Protein AF-A0A5M7QE55-F1 (afdb_monomer_lite)

Secondary structure (DSSP, 8-state):
----HHHHHHTT--HHHHHHHHHHHHHH---HHHHHHHHHHHHHHHHHHHHHHHHHHHHHHHHS-HHHHHHHHHHHHHHHHHHHHHS-HHHHHHHHHHHHHTT-

pLDDT: mean 94.3, std 6.11, range [57.97, 98.25]

Radius of gyration: 17.54 Å; chains: 1; bounding box: 40×21×48 Å

Structure (mmCIF, N/CA/C/O backbone):
data_AF-A0A5M7QE55-F1
#
_entry.id   AF-A0A5M7QE55-F1
#
loop_
_atom_site.group_PDB
_atom_site.id
_atom_site.type_symbol
_atom_site.label_atom_id
_atom_site.label_alt_id
_atom_site.label_comp_id
_atom_site.label_asym_id
_atom_site.label_entity_id
_atom_site.label_seq_id
_atom_site.pdbx_PDB_ins_code
_atom_site.Cartn_x
_atom_site.Cartn_y
_atom_site.Cartn_z
_atom_site.occupancy
_atom_site.B_iso_or_equiv
_atom_site.auth_seq_id
_atom_site.auth_comp_id
_atom_site.auth_asym_id
_atom_site.auth_atom_id
_atom_site.pdbx_PDB_model_num
ATOM 1 N N . MET A 1 1 ? -15.191 14.105 9.869 1.00 58.47 1 MET A N 1
ATOM 2 C CA . MET A 1 1 ? -16.286 13.103 9.857 1.00 58.47 1 MET A CA 1
ATOM 3 C C . MET A 1 1 ? -15.885 12.066 10.886 1.00 58.47 1 MET A C 1
ATOM 5 O O . MET A 1 1 ? -14.727 11.699 10.872 1.00 58.47 1 MET A O 1
ATOM 9 N N . ILE A 1 2 ? -16.750 11.655 11.809 1.00 81.62 2 ILE A N 1
ATOM 10 C CA . ILE A 1 2 ? -16.302 10.806 12.925 1.00 81.62 2 ILE A CA 1
ATOM 11 C C . ILE A 1 2 ? -16.320 9.340 12.478 1.00 81.62 2 ILE A C 1
ATOM 13 O O . ILE A 1 2 ? -17.382 8.809 12.164 1.00 81.62 2 ILE A O 1
ATOM 17 N N . VAL A 1 3 ? -15.149 8.703 12.415 1.00 88.62 3 VAL A N 1
ATOM 18 C CA . VAL A 1 3 ? -15.004 7.253 12.195 1.00 88.62 3 VAL A CA 1
ATOM 19 C C . VAL A 1 3 ? -15.236 6.524 13.519 1.00 88.62 3 VAL A C 1
ATOM 21 O O . VAL A 1 3 ? -14.635 6.889 14.528 1.00 88.62 3 VAL A O 1
ATOM 24 N N . SER A 1 4 ? -16.077 5.482 13.521 1.00 92.81 4 SER A N 1
ATOM 25 C CA . SER A 1 4 ? -16.314 4.633 14.701 1.00 92.81 4 SER A CA 1
ATOM 26 C C . SER A 1 4 ? -15.805 3.203 14.503 1.00 92.81 4 SER A C 1
ATOM 28 O O . SER A 1 4 ? -15.802 2.687 13.386 1.00 92.81 4 SER A O 1
ATOM 30 N N . GLU A 1 5 ? -15.433 2.527 15.594 1.00 94.75 5 GLU A N 1
ATOM 31 C CA . GLU A 1 5 ? -14.999 1.119 15.567 1.00 94.75 5 GLU A CA 1
ATOM 32 C C . GLU A 1 5 ? -16.065 0.204 14.947 1.00 94.75 5 GLU A C 1
ATOM 34 O O . GLU A 1 5 ? -15.756 -0.628 14.096 1.00 94.75 5 GLU A O 1
ATOM 39 N N . SER A 1 6 ? -17.337 0.416 15.302 1.00 93.88 6 SER A N 1
ATOM 40 C CA . SER A 1 6 ? -18.459 -0.362 14.763 1.00 93.88 6 SER A CA 1
ATOM 41 C C . SER A 1 6 ? -18.595 -0.235 13.242 1.00 93.88 6 SER A C 1
ATOM 43 O O . SER A 1 6 ? -18.939 -1.200 12.560 1.00 93.88 6 SER A O 1
ATOM 45 N N . GLU A 1 7 ? -18.296 0.946 12.695 1.00 94.12 7 GLU A N 1
ATOM 46 C CA . GLU A 1 7 ? -18.325 1.196 11.258 1.00 94.12 7 GLU A CA 1
ATOM 47 C C . GLU A 1 7 ? -17.141 0.516 10.561 1.00 94.12 7 GLU A C 1
ATOM 49 O O . GLU A 1 7 ? -17.311 -0.132 9.527 1.00 94.12 7 GLU A O 1
ATOM 54 N N . LEU A 1 8 ? -15.951 0.589 11.164 1.00 95.44 8 LEU A N 1
ATOM 55 C CA . LEU A 1 8 ? -14.764 -0.088 10.651 1.00 95.44 8 LEU A CA 1
ATOM 56 C C . LEU A 1 8 ? -14.958 -1.609 10.615 1.00 95.44 8 LEU A C 1
ATOM 58 O O . LEU A 1 8 ? -14.670 -2.222 9.585 1.00 95.44 8 LEU A O 1
ATOM 62 N N . LEU A 1 9 ? -15.514 -2.214 11.669 1.00 96.31 9 LEU A N 1
ATOM 63 C CA . LEU A 1 9 ? -15.836 -3.647 11.700 1.00 96.31 9 LEU A CA 1
ATOM 64 C C . LEU A 1 9 ? -16.795 -4.034 10.569 1.00 96.31 9 LEU A C 1
ATOM 66 O O . LEU A 1 9 ? -16.505 -4.949 9.798 1.00 96.31 9 LEU A O 1
ATOM 70 N N . LYS A 1 10 ? -17.888 -3.278 10.391 1.00 94.56 10 LYS A N 1
ATOM 71 C CA . LYS A 1 10 ? -18.841 -3.488 9.284 1.00 94.56 10 LYS A CA 1
ATOM 72 C C . LYS A 1 10 ? -18.184 -3.372 7.906 1.00 94.56 10 LYS A C 1
ATOM 74 O O . LYS A 1 10 ? -18.619 -4.027 6.965 1.00 94.56 10 LYS A O 1
ATOM 79 N N . SER A 1 11 ? -17.129 -2.566 7.783 1.00 93.06 11 SER A N 1
ATOM 80 C CA . SER A 1 11 ? -16.379 -2.396 6.533 1.00 93.06 11 SER A CA 1
ATOM 81 C C . SER A 1 11 ? -15.309 -3.470 6.267 1.00 93.06 11 SER A C 1
ATOM 83 O O . SER A 1 11 ? -14.713 -3.479 5.187 1.00 93.06 11 SER A O 1
ATOM 85 N N . GLY A 1 12 ? -15.070 -4.388 7.215 1.00 95.19 12 GLY A N 1
ATOM 86 C CA . GLY A 1 12 ? -14.125 -5.506 7.076 1.00 95.19 12 GLY A CA 1
ATOM 87 C C . GLY A 1 12 ? -12.816 -5.375 7.870 1.00 95.19 12 GLY A C 1
ATOM 88 O O . GLY A 1 12 ? -11.860 -6.127 7.625 1.00 95.19 12 GLY A O 1
ATOM 89 N N . PHE A 1 13 ? -12.733 -4.436 8.815 1.00 97.38 13 PHE A N 1
ATOM 90 C CA . PHE A 1 13 ? -11.695 -4.480 9.848 1.00 97.38 13 PHE A CA 1
ATOM 91 C C . PHE A 1 13 ? -11.989 -5.614 10.833 1.00 97.38 13 PHE A C 1
ATOM 93 O O . PHE A 1 13 ? -13.138 -5.981 11.051 1.00 97.38 13 PHE A O 1
ATOM 100 N N . THR A 1 14 ? -10.935 -6.179 11.412 1.00 97.38 14 THR A N 1
ATOM 101 C CA . THR A 1 14 ? -11.036 -7.170 12.492 1.00 97.38 14 THR A CA 1
ATOM 102 C C . THR A 1 14 ? -10.743 -6.516 13.838 1.00 97.38 14 THR A C 1
ATOM 104 O O . THR A 1 14 ? -10.085 -5.474 13.886 1.00 97.38 14 THR A O 1
ATOM 107 N N . ASP A 1 15 ? -11.129 -7.154 14.942 1.00 97.19 15 ASP A N 1
ATOM 108 C CA . ASP A 1 15 ? -10.756 -6.686 16.284 1.00 97.19 15 ASP A CA 1
ATOM 109 C C . ASP A 1 15 ? -9.232 -6.588 16.459 1.00 97.19 15 ASP A C 1
ATOM 111 O O . ASP A 1 15 ? -8.724 -5.670 17.103 1.00 97.19 15 ASP A O 1
ATOM 115 N N . ALA A 1 16 ? -8.473 -7.487 15.822 1.00 96.81 16 ALA A N 1
ATOM 116 C CA . ALA A 1 16 ? -7.013 -7.438 15.818 1.00 96.81 16 ALA A CA 1
ATOM 117 C C . ALA A 1 16 ? -6.464 -6.205 15.078 1.00 96.81 16 ALA A C 1
ATOM 119 O O . ALA A 1 16 ? -5.459 -5.631 15.505 1.00 96.81 16 ALA A O 1
ATOM 120 N N . ASP A 1 17 ? -7.113 -5.777 13.990 1.00 96.94 17 ASP A N 1
ATOM 121 C CA . ASP A 1 17 ? -6.759 -4.540 13.288 1.00 96.94 17 ASP A CA 1
ATOM 122 C C . ASP A 1 17 ? -7.021 -3.318 14.172 1.00 96.94 17 ASP A C 1
ATOM 124 O O . ASP A 1 17 ? -6.151 -2.457 14.309 1.00 96.94 17 ASP A O 1
ATOM 128 N N . LEU A 1 18 ? -8.192 -3.270 14.817 1.00 96.75 18 LEU A N 1
ATOM 129 C CA . LEU A 1 18 ? -8.563 -2.181 15.721 1.00 96.75 18 LEU A CA 1
ATOM 130 C C . LEU A 1 18 ? -7.617 -2.098 16.915 1.00 96.75 18 LEU A C 1
ATOM 132 O O . LEU A 1 18 ? -7.136 -1.015 17.240 1.00 96.75 18 LEU A O 1
ATOM 136 N N . LYS A 1 19 ? -7.267 -3.240 17.512 1.00 96.38 19 LYS A N 1
ATOM 137 C CA . LYS A 1 19 ? -6.284 -3.308 18.597 1.00 96.38 19 LYS A CA 1
ATOM 138 C C . LYS A 1 19 ? -4.926 -2.743 18.170 1.00 96.38 19 LYS A C 1
ATOM 140 O O . LYS A 1 19 ? -4.335 -1.965 18.909 1.00 96.38 19 LYS A O 1
ATOM 145 N N . LYS A 1 20 ? -4.437 -3.066 16.964 1.00 95.50 20 LYS A N 1
ATOM 146 C CA . LYS A 1 20 ? -3.169 -2.509 16.444 1.00 95.50 20 LYS A CA 1
ATOM 147 C C . LYS A 1 20 ? -3.213 -0.989 16.292 1.00 95.50 20 LYS A C 1
ATOM 149 O O . LYS A 1 20 ? -2.230 -0.324 16.623 1.00 95.50 20 LYS A O 1
ATOM 154 N N . ILE A 1 21 ? -4.328 -0.453 15.791 1.00 95.62 21 ILE A N 1
ATOM 155 C CA . ILE A 1 21 ? -4.513 0.995 15.638 1.00 95.62 21 ILE A CA 1
ATOM 156 C C . ILE A 1 21 ? -4.568 1.660 17.018 1.00 95.62 21 ILE A C 1
ATOM 158 O O . ILE A 1 21 ? -3.824 2.604 17.259 1.00 95.62 21 ILE A O 1
ATOM 162 N N . LYS A 1 22 ? -5.372 1.132 17.948 1.00 95.31 22 LYS A N 1
ATOM 163 C CA . LYS A 1 22 ? -5.531 1.686 19.302 1.00 95.31 22 LYS A CA 1
ATOM 164 C C . LYS A 1 22 ? -4.227 1.684 20.093 1.00 95.31 22 LYS A C 1
ATOM 166 O O . LYS A 1 22 ? -3.872 2.718 20.636 1.00 95.31 22 LYS A O 1
ATOM 171 N N . ASN A 1 23 ? -3.456 0.598 20.052 1.00 95.12 23 ASN A N 1
ATOM 172 C CA . ASN A 1 23 ? -2.145 0.548 20.706 1.00 95.12 23 ASN A CA 1
ATOM 173 C C . ASN A 1 23 ? -1.180 1.631 20.176 1.00 95.12 23 ASN A C 1
ATOM 175 O O . ASN A 1 23 ? -0.380 2.177 20.935 1.00 95.12 23 ASN A O 1
ATOM 179 N N . ASN A 1 24 ? -1.243 1.956 18.875 1.00 93.62 24 ASN A N 1
ATOM 180 C CA . ASN A 1 24 ? -0.458 3.060 18.310 1.00 93.62 24 ASN A CA 1
ATOM 181 C C . ASN A 1 24 ? -0.961 4.418 18.812 1.00 93.62 24 ASN A C 1
ATOM 183 O O . ASN A 1 24 ? -0.147 5.253 19.189 1.00 93.62 24 ASN A O 1
ATOM 187 N N . LEU A 1 25 ? -2.277 4.627 18.855 1.00 94.50 25 LEU A N 1
ATOM 188 C CA . LEU A 1 25 ? -2.871 5.864 19.372 1.00 94.50 25 LEU A CA 1
ATOM 189 C C . LEU A 1 25 ? -2.561 6.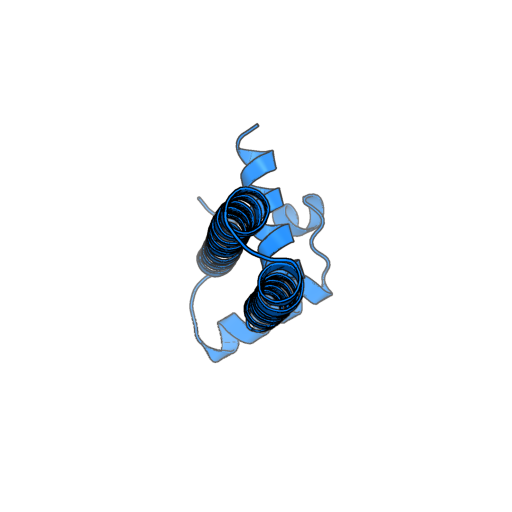081 20.858 1.00 94.50 25 LEU A C 1
ATOM 191 O O . LEU A 1 25 ? -2.284 7.201 21.264 1.00 94.50 25 LEU A O 1
ATOM 195 N N . GLU A 1 26 ? -2.544 5.022 21.666 1.00 93.69 26 GLU A N 1
ATOM 196 C CA . GLU A 1 26 ? -2.138 5.098 23.076 1.00 93.69 26 GLU A CA 1
ATOM 197 C C . GLU A 1 26 ? -0.667 5.506 23.232 1.00 93.69 26 GLU A C 1
ATOM 199 O O . GLU A 1 26 ? -0.320 6.218 24.170 1.00 93.69 26 GLU A O 1
ATOM 204 N N . SER A 1 27 ? 0.194 5.086 22.299 1.00 92.69 27 SER A N 1
ATOM 205 C CA . SER A 1 27 ? 1.637 5.359 22.350 1.00 92.69 27 SER A CA 1
ATOM 206 C C . SER A 1 27 ? 2.023 6.721 21.762 1.00 92.69 27 SER A C 1
ATOM 208 O O . SER A 1 27 ? 2.984 7.334 22.219 1.00 92.69 27 SER A O 1
ATOM 210 N N . TYR A 1 28 ? 1.304 7.188 20.736 1.00 90.50 28 TYR A N 1
ATOM 211 C CA . TYR A 1 28 ? 1.673 8.364 19.935 1.00 90.50 28 TYR A CA 1
ATOM 212 C C . TYR A 1 28 ? 0.617 9.481 19.936 1.00 90.50 28 TYR A C 1
ATOM 214 O O . TYR A 1 28 ? 0.853 10.546 19.366 1.00 90.50 28 TYR A O 1
ATOM 222 N N . GLY A 1 29 ? -0.527 9.268 20.587 1.00 92.06 29 GLY A N 1
ATOM 223 C CA . GLY A 1 29 ? -1.666 10.182 20.576 1.00 92.06 29 GLY A CA 1
ATOM 224 C C . GLY A 1 29 ? -2.470 10.149 19.270 1.00 92.06 29 GLY A C 1
ATOM 225 O O . GLY A 1 29 ? -2.223 9.345 18.370 1.00 92.06 29 GLY A O 1
ATOM 226 N N . GLY A 1 30 ? -3.448 11.053 19.176 1.00 92.50 30 GLY A N 1
ATOM 227 C CA . GLY A 1 30 ? -4.329 11.208 18.015 1.00 92.50 30 GLY A CA 1
ATOM 228 C C . GLY A 1 30 ? -5.657 10.457 18.130 1.00 92.50 30 GLY A C 1
ATOM 229 O O . GLY A 1 30 ? -6.004 9.889 19.167 1.00 92.50 30 GLY A O 1
ATOM 230 N N . THR A 1 31 ? -6.422 10.476 17.044 1.00 94.12 31 THR A N 1
ATOM 231 C CA . THR A 1 31 ? -7.769 9.898 16.971 1.00 94.12 31 THR A CA 1
ATOM 232 C C . THR A 1 31 ? -7.868 8.755 15.962 1.00 94.12 31 THR A C 1
ATOM 234 O O . THR A 1 31 ? -7.063 8.613 15.039 1.00 94.12 31 THR A O 1
ATOM 237 N N . LEU A 1 32 ? -8.916 7.937 16.106 1.00 94.44 32 LEU A N 1
ATOM 238 C CA . LEU A 1 32 ? -9.206 6.849 15.170 1.00 94.44 32 LEU A CA 1
ATOM 239 C C . LEU A 1 32 ? -9.435 7.357 13.734 1.00 94.44 32 LEU A C 1
ATOM 241 O O . LEU A 1 32 ? -8.980 6.718 12.787 1.00 94.44 32 LEU A O 1
ATOM 245 N N . ASP A 1 33 ? -10.103 8.506 13.565 1.00 94.38 33 ASP A N 1
ATOM 246 C CA . ASP A 1 33 ? -10.317 9.121 12.246 1.00 94.38 33 ASP A CA 1
ATOM 247 C C . ASP A 1 33 ? -8.989 9.530 11.599 1.00 94.38 33 ASP A C 1
ATOM 249 O O . ASP A 1 33 ? -8.717 9.144 10.461 1.00 94.38 33 ASP A O 1
ATOM 253 N N . GLU A 1 34 ? -8.122 10.223 12.342 1.00 94.62 34 GLU A N 1
ATOM 254 C CA . GLU A 1 34 ? -6.801 10.642 11.859 1.00 94.62 34 GLU A CA 1
ATOM 255 C C . GLU A 1 34 ? -5.950 9.444 11.430 1.00 94.62 34 GLU A C 1
ATOM 257 O O . GLU A 1 34 ? -5.405 9.445 10.325 1.00 94.62 34 GLU A O 1
ATOM 262 N N . ALA A 1 35 ? -5.902 8.384 12.244 1.00 95.19 35 ALA A N 1
ATOM 263 C CA . ALA A 1 35 ? -5.152 7.175 11.915 1.00 95.19 35 ALA A CA 1
ATOM 264 C C . ALA A 1 35 ? -5.669 6.499 10.635 1.00 95.19 35 ALA A C 1
ATOM 266 O O . ALA A 1 35 ? -4.886 6.105 9.767 1.00 95.19 35 ALA A O 1
ATOM 267 N N . VAL A 1 36 ? -6.991 6.377 10.474 1.00 95.56 36 VAL A N 1
ATOM 268 C CA . VAL A 1 36 ? -7.590 5.769 9.274 1.00 95.56 36 VAL A CA 1
ATOM 269 C C . VAL A 1 36 ? -7.363 6.650 8.040 1.00 95.56 36 VAL A C 1
ATOM 271 O O . VAL A 1 36 ? -7.089 6.135 6.950 1.00 95.56 36 VAL A O 1
ATOM 274 N N . VAL A 1 37 ? -7.442 7.976 8.175 1.00 95.44 37 VAL A N 1
ATOM 275 C CA . VAL A 1 37 ? -7.160 8.919 7.083 1.00 95.44 37 VAL A CA 1
ATOM 276 C C . VAL A 1 37 ? -5.692 8.861 6.657 1.00 95.44 37 VAL A C 1
ATOM 278 O O . VAL A 1 37 ? -5.429 8.803 5.451 1.00 95.44 37 VAL A O 1
ATOM 281 N N . ASP A 1 38 ? -4.757 8.822 7.605 1.00 94.88 38 ASP A N 1
ATOM 282 C CA . ASP A 1 38 ? -3.325 8.696 7.332 1.00 94.88 38 ASP A CA 1
ATOM 283 C C . ASP A 1 38 ? -3.008 7.373 6.618 1.00 94.88 38 ASP A C 1
ATOM 285 O O . ASP A 1 38 ? -2.424 7.367 5.533 1.00 94.88 38 ASP A O 1
ATOM 289 N N . LEU A 1 39 ? -3.520 6.250 7.135 1.00 95.94 39 LEU A N 1
ATOM 290 C CA . LEU A 1 39 ? -3.394 4.925 6.517 1.00 95.94 39 LEU A CA 1
ATOM 291 C C . LEU A 1 39 ? -3.933 4.885 5.076 1.00 95.94 39 LEU A C 1
ATOM 293 O O . LEU A 1 39 ? -3.291 4.327 4.183 1.00 95.94 39 LEU A O 1
ATOM 297 N N . LYS A 1 40 ? -5.083 5.517 4.809 1.00 95.62 40 LYS A N 1
ATOM 298 C CA . LYS A 1 40 ? -5.610 5.659 3.439 1.00 95.62 40 LYS A CA 1
ATOM 299 C C . LYS A 1 40 ? -4.642 6.442 2.551 1.00 95.62 40 LYS A C 1
ATOM 301 O O . LYS A 1 40 ? -4.432 6.066 1.395 1.00 95.62 40 LYS A O 1
ATOM 306 N N . ASN A 1 41 ? -4.121 7.567 3.039 1.00 95.75 41 ASN A N 1
ATOM 307 C CA . ASN A 1 41 ? -3.243 8.433 2.254 1.00 95.75 41 ASN A CA 1
ATOM 308 C C . ASN A 1 41 ? -1.924 7.728 1.928 1.00 95.75 41 ASN A C 1
ATOM 310 O O . ASN A 1 41 ? -1.476 7.784 0.785 1.00 95.75 41 ASN A O 1
ATOM 314 N N . ARG A 1 42 ? -1.378 6.982 2.889 1.00 95.31 42 ARG A N 1
ATOM 315 C CA . ARG A 1 42 ? -0.244 6.067 2.732 1.00 95.31 42 ARG A CA 1
ATOM 316 C C . ARG A 1 42 ? -0.460 5.027 1.631 1.00 95.31 42 ARG A C 1
ATOM 318 O O . ARG A 1 42 ? 0.365 4.904 0.726 1.00 95.31 42 ARG A O 1
ATOM 325 N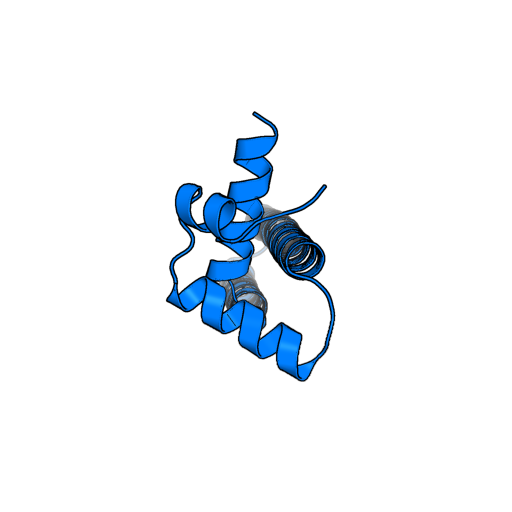 N . PHE A 1 43 ? -1.620 4.366 1.609 1.00 96.31 43 PHE A N 1
ATOM 326 C CA . PHE A 1 43 ? -1.961 3.448 0.517 1.00 96.31 43 PHE A CA 1
ATOM 327 C C . PHE A 1 43 ? -2.091 4.164 -0.835 1.00 96.31 43 PHE A C 1
ATOM 329 O O . PHE A 1 43 ? -1.627 3.665 -1.857 1.00 96.31 43 PHE A O 1
ATOM 336 N N . ARG A 1 44 ? -2.681 5.367 -0.862 1.00 95.69 44 ARG A N 1
ATOM 337 C CA . ARG A 1 44 ? -2.774 6.172 -2.089 1.00 95.69 44 ARG A CA 1
ATOM 338 C C . ARG A 1 44 ? -1.391 6.553 -2.624 1.00 95.69 44 ARG A C 1
ATOM 340 O O . ARG A 1 44 ? -1.198 6.519 -3.834 1.00 95.69 44 ARG A O 1
ATOM 347 N N . MET A 1 45 ? -0.448 6.902 -1.750 1.00 95.56 45 MET A N 1
ATOM 348 C CA . MET A 1 45 ? 0.941 7.158 -2.145 1.00 95.56 45 MET A CA 1
ATOM 349 C C . MET A 1 45 ? 1.584 5.902 -2.737 1.00 95.56 45 MET A C 1
ATOM 351 O O . MET A 1 45 ? 2.171 5.992 -3.808 1.00 95.56 45 MET A O 1
ATOM 355 N N . LEU A 1 46 ? 1.378 4.727 -2.128 1.00 95.38 46 LEU A N 1
ATOM 356 C CA . LEU A 1 46 ? 1.862 3.457 -2.680 1.00 95.38 46 LEU A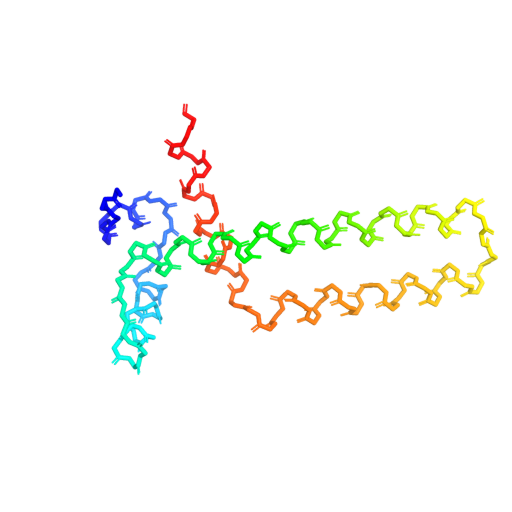 CA 1
ATOM 357 C C . LEU A 1 46 ? 1.321 3.191 -4.092 1.00 95.38 46 LEU A C 1
ATOM 359 O O . LEU A 1 46 ? 2.089 2.811 -4.971 1.00 95.38 46 LEU A O 1
ATOM 363 N N . LEU A 1 47 ? 0.028 3.427 -4.337 1.00 96.19 47 LEU A N 1
ATOM 364 C CA . LEU A 1 47 ? -0.554 3.280 -5.677 1.00 96.19 47 LEU A CA 1
ATOM 365 C C . LEU A 1 47 ? 0.117 4.206 -6.700 1.00 96.19 47 LEU A C 1
ATOM 367 O O . LEU A 1 47 ? 0.398 3.774 -7.819 1.00 96.19 47 LEU A O 1
ATOM 371 N N . TRP A 1 48 ? 0.407 5.456 -6.324 1.00 97.25 48 TRP A N 1
ATOM 372 C CA . TRP A 1 48 ? 1.141 6.387 -7.184 1.00 97.25 48 TRP A CA 1
ATOM 373 C C . TRP A 1 48 ? 2.570 5.917 -7.451 1.00 97.25 48 TRP A C 1
ATOM 375 O O . TRP A 1 48 ? 2.999 5.934 -8.602 1.00 97.25 48 TRP A O 1
ATOM 385 N N . THR A 1 49 ? 3.278 5.436 -6.428 1.00 95.94 49 THR A N 1
ATOM 386 C CA . THR A 1 49 ? 4.625 4.872 -6.573 1.00 95.94 49 THR A CA 1
ATOM 387 C C . THR A 1 49 ? 4.629 3.676 -7.521 1.00 95.94 49 THR A C 1
ATOM 389 O O . THR A 1 49 ? 5.404 3.658 -8.471 1.00 95.94 49 THR A O 1
ATOM 392 N N . VAL A 1 50 ? 3.727 2.709 -7.328 1.00 96.50 50 VAL A N 1
ATOM 393 C CA . VAL A 1 50 ? 3.606 1.533 -8.205 1.00 96.50 50 VAL A CA 1
ATOM 394 C C . VAL A 1 50 ? 3.272 1.951 -9.637 1.00 96.50 50 VAL A C 1
ATOM 396 O O . VAL A 1 50 ? 3.861 1.426 -10.581 1.0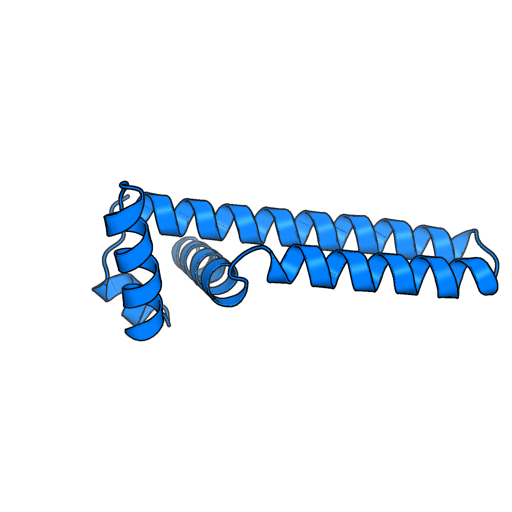0 96.50 50 VAL A O 1
ATOM 399 N N . SER A 1 51 ? 2.382 2.931 -9.813 1.00 98.00 51 SER A N 1
ATOM 400 C CA . SER A 1 51 ? 2.035 3.460 -11.137 1.00 98.00 51 SER A CA 1
ATOM 401 C C . SER A 1 51 ? 3.248 4.097 -11.823 1.00 98.00 51 SER A C 1
ATOM 403 O O . SER A 1 51 ? 3.527 3.793 -12.980 1.00 98.00 51 SER A O 1
ATOM 405 N N . ALA A 1 52 ? 4.021 4.917 -11.105 1.00 98.06 52 ALA A N 1
ATOM 406 C CA . ALA A 1 52 ? 5.239 5.532 -11.626 1.00 98.06 52 ALA A CA 1
ATOM 407 C C . ALA A 1 52 ? 6.310 4.487 -11.981 1.00 98.06 52 ALA A C 1
ATOM 409 O O . ALA A 1 52 ? 6.860 4.524 -13.080 1.00 98.06 52 ALA A O 1
ATOM 410 N N . CYS A 1 53 ? 6.561 3.508 -11.105 1.00 98.12 53 CYS A N 1
ATOM 411 C CA . CYS A 1 53 ? 7.476 2.399 -11.387 1.00 98.12 53 CYS A CA 1
ATOM 412 C C . CYS A 1 53 ? 7.040 1.597 -12.621 1.00 98.12 53 CYS A C 1
ATOM 414 O O . CYS A 1 53 ? 7.880 1.211 -13.430 1.00 98.12 53 CYS A O 1
ATOM 416 N N . THR A 1 54 ? 5.734 1.387 -12.797 1.00 98.00 54 THR A N 1
ATOM 417 C CA . THR A 1 54 ? 5.182 0.707 -13.976 1.00 98.00 54 THR A CA 1
ATOM 418 C C . THR A 1 54 ? 5.467 1.498 -15.253 1.00 98.00 54 THR A C 1
ATOM 420 O O . THR A 1 54 ? 5.913 0.917 -16.238 1.00 98.00 54 THR A O 1
ATOM 423 N N . LEU A 1 55 ? 5.292 2.824 -15.235 1.00 98.25 55 LEU A N 1
ATOM 424 C CA . LEU A 1 55 ? 5.625 3.685 -16.376 1.00 98.25 55 LEU A CA 1
ATOM 425 C C . LEU A 1 55 ? 7.121 3.643 -16.716 1.00 98.25 55 LEU A C 1
ATOM 427 O O . LEU A 1 55 ? 7.477 3.521 -17.887 1.00 98.25 55 LEU A O 1
ATOM 431 N N . VAL A 1 56 ? 7.998 3.677 -15.707 1.00 97.94 56 VAL A N 1
ATOM 432 C CA . VAL A 1 56 ? 9.450 3.524 -15.907 1.00 97.94 56 VAL A CA 1
ATOM 433 C C . VAL A 1 56 ? 9.771 2.163 -16.524 1.00 97.94 56 VAL A C 1
ATOM 435 O O . VAL A 1 56 ? 10.579 2.080 -17.446 1.00 97.94 56 VAL A O 1
ATOM 438 N N . PHE A 1 57 ? 9.118 1.094 -16.072 1.00 97.88 57 PHE A N 1
ATOM 439 C CA . PHE A 1 57 ? 9.331 -0.233 -16.640 1.00 97.88 57 PHE A CA 1
ATOM 440 C C . PHE A 1 57 ? 8.858 -0.329 -18.099 1.00 97.88 57 PHE A C 1
ATOM 442 O O . PHE A 1 57 ? 9.574 -0.876 -18.933 1.00 97.88 57 PHE A O 1
ATOM 449 N N . ILE A 1 58 ? 7.714 0.273 -18.445 1.00 98.12 58 ILE A N 1
ATOM 450 C CA . ILE A 1 58 ? 7.236 0.375 -19.837 1.00 98.12 58 ILE A CA 1
ATOM 451 C C . ILE A 1 58 ? 8.247 1.132 -20.710 1.00 98.12 58 ILE A C 1
ATOM 453 O O . ILE A 1 58 ? 8.524 0.723 -21.841 1.00 98.12 58 ILE A O 1
ATOM 457 N N . PHE A 1 59 ? 8.843 2.204 -20.183 1.00 97.81 59 PHE A N 1
ATOM 458 C CA . PHE A 1 59 ? 9.904 2.933 -20.873 1.00 97.81 59 PHE A CA 1
ATOM 459 C C . PHE A 1 59 ? 11.137 2.046 -21.110 1.00 97.81 59 PHE A C 1
ATOM 461 O O . PHE A 1 59 ? 11.636 1.979 -22.232 1.00 97.81 59 PHE A O 1
ATOM 468 N N . LEU A 1 60 ? 11.587 1.294 -20.099 1.00 97.31 60 LEU A N 1
ATOM 469 C CA . LEU A 1 60 ? 12.697 0.345 -20.255 1.00 97.31 60 LEU A CA 1
ATOM 470 C C . LEU A 1 60 ? 12.404 -0.717 -21.321 1.00 97.31 60 LEU A C 1
ATOM 472 O O . LEU A 1 60 ? 13.277 -1.011 -22.133 1.00 97.31 60 LEU A O 1
ATOM 476 N N . LEU A 1 61 ? 11.182 -1.256 -21.355 1.00 96.88 61 LEU A N 1
ATOM 477 C CA . LEU A 1 61 ? 10.765 -2.226 -22.373 1.00 96.88 61 LEU A CA 1
ATOM 478 C C . LEU A 1 61 ? 10.798 -1.647 -23.792 1.00 96.88 61 LEU A C 1
ATOM 480 O O . LEU A 1 61 ? 11.077 -2.378 -24.738 1.00 96.88 61 LEU A O 1
ATOM 484 N N . SER A 1 62 ? 10.520 -0.351 -23.936 1.00 96.94 62 SER A N 1
ATOM 485 C CA . SER A 1 62 ? 10.434 0.317 -25.238 1.00 96.94 62 SER A CA 1
ATOM 486 C C . SER A 1 62 ? 11.798 0.768 -25.771 1.00 96.94 62 SER A C 1
ATOM 488 O O . SER A 1 62 ? 12.000 0.792 -26.982 1.00 96.94 62 SER A O 1
ATOM 490 N N . PHE A 1 63 ? 12.732 1.131 -24.883 1.00 95.81 63 PHE A N 1
ATOM 491 C CA . PHE A 1 63 ? 13.959 1.847 -25.262 1.00 95.81 63 PHE A CA 1
ATOM 492 C C . PHE A 1 63 ? 15.268 1.205 -24.781 1.00 95.81 63 PHE A C 1
ATOM 494 O O . PHE A 1 63 ? 16.338 1.737 -25.069 1.00 95.81 63 PHE A O 1
ATOM 501 N N . SER A 1 64 ? 15.228 0.095 -24.039 1.00 95.81 64 SER A N 1
ATOM 502 C CA . SER A 1 64 ? 16.423 -0.492 -23.420 1.00 95.81 64 SER A CA 1
ATOM 503 C C . SER A 1 64 ? 16.775 -1.883 -23.955 1.00 95.81 64 SER A C 1
ATOM 505 O O . SER A 1 64 ? 15.997 -2.530 -24.654 1.00 95.81 64 SER A O 1
ATOM 507 N N . THR A 1 65 ? 17.978 -2.364 -23.630 1.00 96.81 65 THR A N 1
ATOM 508 C CA . THR A 1 65 ? 18.430 -3.710 -24.012 1.00 96.81 65 THR A CA 1
ATOM 509 C C . THR A 1 65 ? 18.065 -4.743 -22.943 1.00 96.81 65 THR A C 1
ATOM 511 O O . THR A 1 65 ? 17.848 -4.417 -21.775 1.00 96.81 65 THR A O 1
ATOM 514 N N . LYS A 1 66 ? 18.032 -6.026 -23.332 1.00 95.75 66 LYS A N 1
ATOM 515 C CA . LYS A 1 66 ? 17.678 -7.160 -22.456 1.00 95.75 66 LYS A CA 1
ATOM 516 C C . LYS A 1 66 ? 18.313 -7.122 -21.049 1.00 95.75 66 LYS A C 1
ATOM 518 O O . LYS A 1 66 ? 17.560 -7.283 -20.090 1.00 95.75 66 LYS A O 1
ATOM 523 N N . PRO A 1 67 ? 19.635 -6.903 -20.870 1.00 96.19 67 PRO A N 1
ATOM 524 C CA . PRO A 1 67 ? 20.227 -6.878 -19.529 1.00 96.19 67 PRO A CA 1
ATOM 525 C C . PRO A 1 67 ? 19.677 -5.748 -18.647 1.00 96.19 67 PRO A C 1
ATOM 527 O O . PRO A 1 67 ? 19.402 -5.977 -17.471 1.00 96.19 67 PRO A O 1
ATOM 530 N N . TYR A 1 68 ? 19.448 -4.556 -19.204 1.00 96.25 68 TYR A N 1
ATOM 531 C CA . TYR A 1 68 ? 18.887 -3.428 -18.455 1.00 96.25 68 TYR A CA 1
ATOM 532 C C . TYR A 1 68 ? 17.401 -3.610 -18.144 1.00 96.25 68 TYR A C 1
ATOM 534 O O . TYR A 1 68 ? 16.957 -3.202 -17.075 1.00 96.25 68 TYR A O 1
ATOM 542 N N . ILE A 1 69 ? 16.641 -4.265 -19.027 1.00 97.31 69 ILE A N 1
ATOM 543 C CA . ILE A 1 69 ? 15.242 -4.625 -18.758 1.00 97.31 69 ILE A CA 1
ATOM 544 C C . ILE A 1 69 ? 15.163 -5.571 -17.553 1.00 97.31 69 ILE A C 1
ATOM 546 O O . ILE A 1 69 ? 14.377 -5.331 -16.638 1.00 97.31 69 ILE A O 1
ATOM 550 N N . LEU A 1 70 ? 15.991 -6.621 -17.526 1.00 97.06 70 LEU A N 1
ATOM 551 C CA . LEU A 1 70 ? 15.999 -7.595 -16.430 1.00 97.06 70 LEU A CA 1
ATOM 552 C C . LEU A 1 70 ? 16.486 -6.971 -15.117 1.00 97.06 70 LEU A C 1
ATOM 554 O O . LEU A 1 70 ? 15.815 -7.096 -14.094 1.00 97.06 70 LEU A O 1
ATOM 558 N N . GLY A 1 71 ? 17.623 -6.270 -15.152 1.00 97.81 71 GLY A N 1
ATOM 559 C CA . GLY A 1 71 ? 18.186 -5.615 -13.972 1.00 97.81 71 GLY A CA 1
ATOM 560 C C . GLY A 1 71 ? 17.274 -4.515 -13.430 1.00 97.81 71 GLY A C 1
ATOM 561 O O . GLY A 1 71 ? 16.919 -4.533 -12.255 1.00 97.81 71 GLY A O 1
ATOM 562 N N . GLY A 1 72 ? 16.827 -3.602 -14.295 1.00 97.25 72 GLY A N 1
ATOM 563 C CA . GLY A 1 72 ? 15.932 -2.507 -13.924 1.00 97.25 72 GLY A CA 1
ATOM 564 C C . GLY A 1 72 ? 14.573 -3.001 -13.428 1.00 97.25 72 GLY A C 1
ATOM 565 O O . GLY A 1 72 ? 14.084 -2.513 -12.411 1.00 97.25 72 GLY A O 1
ATOM 566 N N . GLY A 1 73 ? 13.993 -4.015 -14.078 1.00 97.38 73 GLY A N 1
ATOM 567 C CA . GLY A 1 73 ? 12.760 -4.655 -13.619 1.00 97.38 73 GLY A CA 1
ATOM 568 C C . GLY A 1 73 ? 12.905 -5.271 -12.226 1.00 97.38 73 GLY A C 1
ATOM 569 O O . GLY A 1 73 ? 12.075 -5.014 -11.353 1.00 97.38 73 GLY A O 1
ATOM 570 N N . LEU A 1 74 ? 13.988 -6.016 -11.979 1.00 98.12 74 LEU A N 1
ATOM 571 C CA . LEU A 1 74 ? 14.263 -6.602 -10.666 1.00 98.12 74 LEU A CA 1
ATOM 572 C C . LEU A 1 74 ? 14.448 -5.524 -9.587 1.00 98.12 74 LEU A C 1
ATOM 574 O O . LEU A 1 74 ? 13.872 -5.636 -8.505 1.00 98.12 74 LEU A O 1
ATOM 578 N N . SER A 1 75 ? 15.194 -4.456 -9.883 1.00 97.88 75 SER A N 1
ATOM 579 C CA . SER A 1 75 ? 15.382 -3.335 -8.955 1.00 97.88 75 SER A CA 1
ATOM 580 C C . SER A 1 75 ? 14.066 -2.629 -8.616 1.00 97.88 75 SER A C 1
ATOM 582 O O . SER A 1 75 ? 13.811 -2.348 -7.445 1.00 97.88 75 SER A O 1
ATOM 584 N N . LEU A 1 76 ? 13.204 -2.379 -9.609 1.00 98.06 76 LEU A N 1
ATOM 585 C CA . LEU A 1 76 ? 11.886 -1.772 -9.392 1.00 98.06 76 LEU A CA 1
ATOM 586 C C . LEU A 1 76 ? 10.990 -2.663 -8.523 1.00 98.06 76 LEU A C 1
ATOM 588 O O . LEU A 1 76 ? 10.343 -2.162 -7.603 1.00 98.06 76 LEU A O 1
ATOM 592 N N . LEU A 1 77 ? 10.980 -3.978 -8.769 1.00 97.56 77 LEU A N 1
ATOM 593 C CA . LEU A 1 77 ? 10.208 -4.934 -7.972 1.00 97.56 77 LEU A CA 1
ATOM 594 C C . LEU A 1 77 ? 10.655 -4.946 -6.508 1.00 97.56 77 LEU A C 1
ATOM 596 O O . LEU A 1 77 ? 9.815 -4.839 -5.614 1.00 97.56 77 LEU A O 1
ATOM 600 N N . ILE A 1 78 ? 11.964 -5.020 -6.254 1.00 97.62 78 ILE A N 1
ATOM 601 C CA . ILE A 1 78 ? 12.511 -4.973 -4.890 1.00 97.62 78 ILE A CA 1
ATOM 602 C C . ILE A 1 78 ? 12.131 -3.652 -4.212 1.00 97.62 78 ILE A C 1
ATOM 604 O O . ILE A 1 78 ? 11.662 -3.661 -3.074 1.00 97.62 78 ILE A O 1
ATOM 608 N N . GLY A 1 79 ? 12.257 -2.524 -4.918 1.00 96.69 79 GLY A N 1
ATOM 609 C CA . GLY A 1 79 ? 11.852 -1.214 -4.408 1.00 96.69 79 GLY A CA 1
ATOM 610 C C . GLY A 1 79 ? 10.379 -1.170 -3.987 1.00 96.69 79 GLY A C 1
ATOM 611 O O . GLY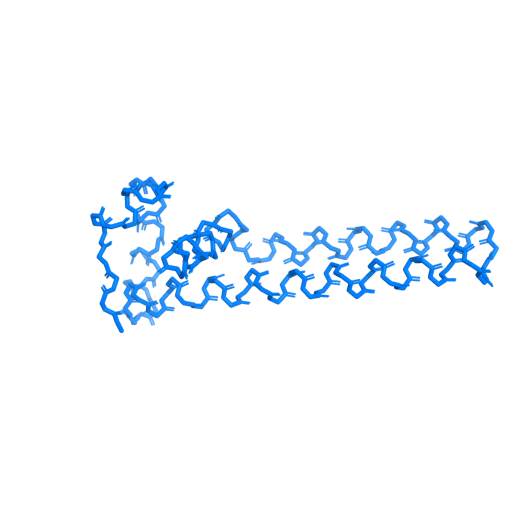 A 1 79 ? 10.071 -0.744 -2.874 1.00 96.69 79 GLY A O 1
ATOM 612 N N . ILE A 1 80 ? 9.469 -1.674 -4.829 1.00 96.56 80 ILE A N 1
ATOM 613 C CA . ILE A 1 80 ? 8.031 -1.742 -4.518 1.00 96.56 80 ILE A CA 1
ATOM 614 C C . ILE A 1 80 ? 7.771 -2.600 -3.276 1.00 96.56 80 ILE A C 1
ATOM 616 O O . ILE A 1 80 ? 6.985 -2.200 -2.413 1.00 96.56 80 ILE A O 1
ATOM 620 N N . VAL A 1 81 ? 8.427 -3.759 -3.161 1.00 96.19 81 VAL A N 1
ATOM 621 C CA . VAL A 1 81 ? 8.288 -4.644 -1.995 1.00 96.19 81 VAL A CA 1
ATOM 622 C C . VAL A 1 81 ? 8.706 -3.909 -0.722 1.00 96.19 81 VAL A C 1
ATOM 624 O O . VAL A 1 81 ? 7.923 -3.845 0.225 1.00 96.19 81 VAL A O 1
ATOM 627 N N . LEU A 1 82 ? 9.883 -3.279 -0.713 1.00 95.75 82 LEU A N 1
ATOM 628 C CA . LEU A 1 82 ? 10.377 -2.548 0.457 1.00 95.75 82 LEU A CA 1
ATOM 629 C C . LEU A 1 82 ? 9.421 -1.423 0.875 1.00 95.75 82 LEU A C 1
ATOM 631 O O . LEU A 1 82 ? 9.014 -1.366 2.035 1.00 95.75 82 LEU A O 1
ATOM 635 N N . VAL A 1 83 ? 8.989 -0.575 -0.065 1.00 93.81 83 VAL A N 1
ATOM 636 C CA . VAL A 1 83 ? 8.047 0.520 0.232 1.00 93.81 83 VAL A CA 1
ATOM 637 C C . VAL A 1 83 ? 6.700 -0.008 0.737 1.00 93.81 83 VAL A C 1
ATOM 639 O O . VAL A 1 83 ? 6.088 0.597 1.617 1.00 93.81 83 VAL A O 1
ATOM 642 N N . THR A 1 84 ? 6.240 -1.152 0.226 1.00 93.56 84 THR A N 1
ATOM 643 C CA . THR A 1 84 ? 4.981 -1.767 0.668 1.00 93.56 84 THR A CA 1
ATOM 644 C C . THR A 1 84 ? 5.052 -2.226 2.124 1.00 93.56 84 THR A C 1
ATOM 646 O O . THR A 1 84 ? 4.097 -2.000 2.861 1.00 93.56 84 THR A O 1
ATOM 649 N N . PHE A 1 85 ? 6.162 -2.840 2.547 1.00 91.81 85 PHE A N 1
ATOM 650 C CA . PHE A 1 85 ? 6.297 -3.429 3.886 1.00 91.81 85 PHE A CA 1
ATOM 651 C C . PHE A 1 85 ? 6.785 -2.459 4.974 1.00 91.81 85 PHE A C 1
ATOM 653 O O . PHE A 1 85 ? 6.573 -2.743 6.151 1.00 91.81 85 PHE A O 1
ATOM 660 N N . ILE A 1 86 ? 7.385 -1.312 4.622 1.00 89.38 86 ILE A N 1
ATOM 661 C CA . ILE A 1 86 ? 7.747 -0.254 5.594 1.00 89.38 86 ILE A CA 1
ATOM 662 C C . ILE A 1 86 ? 6.513 0.280 6.340 1.00 89.38 86 ILE A C 1
ATOM 664 O O . ILE A 1 86 ? 6.580 0.648 7.511 1.00 89.38 86 ILE A O 1
ATOM 668 N N . GLN A 1 87 ? 5.371 0.329 5.661 1.00 85.44 87 GLN A N 1
ATOM 669 C CA . GLN A 1 87 ? 4.081 0.719 6.226 1.00 85.44 87 GLN A CA 1
ATOM 670 C C . GLN A 1 87 ? 3.217 -0.521 6.474 1.00 85.44 87 GLN A C 1
ATOM 672 O O . GLN A 1 87 ? 3.452 -1.530 5.826 1.00 85.44 87 GLN A O 1
ATOM 677 N N . PRO A 1 88 ? 2.183 -0.484 7.337 1.00 91.50 88 PRO A N 1
ATOM 678 C CA . PRO A 1 88 ? 1.292 -1.629 7.527 1.00 91.50 88 PRO A CA 1
ATOM 679 C C . PRO A 1 88 ? 0.356 -1.788 6.309 1.00 91.50 88 PRO A C 1
ATOM 681 O O . PRO A 1 88 ? -0.689 -1.129 6.252 1.00 91.50 88 PRO A O 1
ATOM 684 N N . PRO A 1 89 ? 0.670 -2.659 5.326 1.00 92.12 89 PRO A N 1
ATOM 685 C CA . PRO A 1 89 ? 0.055 -2.572 4.001 1.00 92.12 89 PRO A CA 1
ATOM 686 C C . PRO A 1 89 ? -1.412 -3.003 4.028 1.00 92.12 89 PRO A C 1
ATOM 688 O O . PRO A 1 89 ? -2.257 -2.409 3.362 1.00 92.12 89 PRO A O 1
ATOM 691 N N . VAL A 1 90 ? -1.733 -3.997 4.862 1.00 94.81 90 VAL A N 1
ATOM 692 C CA . VAL A 1 90 ? -3.098 -4.503 5.040 1.00 94.81 90 VAL A CA 1
A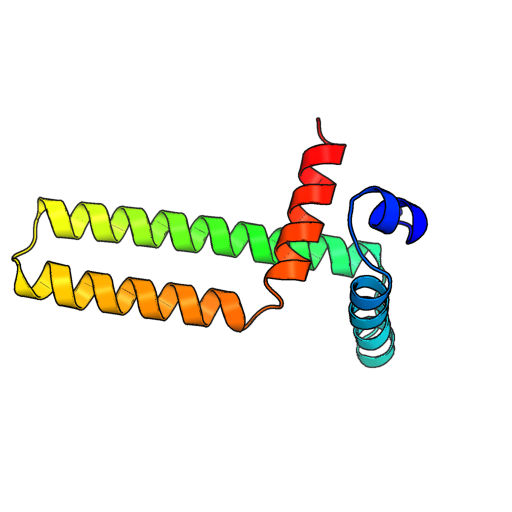TOM 693 C C . VAL A 1 90 ? -3.993 -3.442 5.682 1.00 94.81 90 VAL A C 1
ATOM 695 O O . VAL A 1 90 ? -5.092 -3.201 5.190 1.00 94.81 90 VAL A O 1
ATOM 698 N N . LEU A 1 91 ? -3.520 -2.769 6.739 1.00 96.25 91 LEU A N 1
ATOM 699 C CA . LEU A 1 91 ? -4.274 -1.696 7.399 1.00 96.25 91 LEU A CA 1
ATOM 700 C C . LEU A 1 91 ? -4.466 -0.502 6.458 1.00 96.25 91 LEU A C 1
ATOM 702 O O . LEU A 1 91 ? -5.573 0.019 6.347 1.00 96.25 91 LEU A O 1
ATOM 706 N N . ALA A 1 92 ? -3.418 -0.116 5.727 1.00 96.56 92 ALA A N 1
ATOM 707 C CA . ALA A 1 92 ? -3.470 0.957 4.739 1.00 96.56 92 ALA A CA 1
ATOM 708 C C . ALA A 1 92 ? -4.499 0.664 3.627 1.00 96.56 92 ALA A C 1
ATOM 710 O O . ALA A 1 92 ? -5.340 1.513 3.313 1.00 96.56 92 ALA A O 1
ATOM 711 N N . TRP A 1 93 ? -4.497 -0.560 3.088 1.00 96.38 93 TRP A N 1
ATOM 712 C CA . TRP A 1 93 ? -5.477 -1.008 2.097 1.00 96.38 93 TRP A CA 1
ATOM 713 C C . TRP A 1 93 ? -6.909 -1.008 2.645 1.00 96.38 93 TRP A C 1
ATOM 715 O O . TRP A 1 93 ? -7.803 -0.466 1.991 1.00 96.38 93 TRP A O 1
ATOM 725 N N . LYS A 1 94 ? -7.142 -1.565 3.845 1.00 97.12 94 LYS A N 1
ATOM 726 C CA . LYS A 1 94 ? -8.477 -1.582 4.470 1.00 97.12 94 LYS A CA 1
ATOM 727 C C . LYS A 1 94 ? -9.010 -0.164 4.681 1.00 97.12 94 LYS A C 1
ATOM 729 O O . LYS A 1 94 ? -10.148 0.114 4.308 1.00 97.12 94 LYS A O 1
ATOM 734 N N . SER A 1 95 ? -8.172 0.752 5.170 1.00 96.62 95 SER A N 1
ATOM 735 C CA . SER A 1 95 ? -8.521 2.169 5.333 1.00 96.62 95 SER A CA 1
ATOM 736 C C . SER A 1 95 ? -8.869 2.839 4.005 1.00 96.62 95 SER A C 1
ATOM 738 O O . SER A 1 95 ? -9.852 3.576 3.913 1.00 96.62 95 SER A O 1
ATOM 740 N N . TRP A 1 96 ? -8.105 2.570 2.945 1.00 96.50 96 TRP A N 1
ATOM 741 C CA . TRP A 1 96 ? -8.412 3.097 1.617 1.00 96.50 96 TRP A CA 1
ATOM 742 C C . TRP A 1 96 ? -9.716 2.541 1.045 1.00 96.50 96 TRP A C 1
ATOM 744 O O . TRP A 1 96 ? -10.533 3.308 0.529 1.00 96.50 96 TRP A O 1
ATOM 754 N N . ARG A 1 97 ? -9.944 1.230 1.179 1.00 95.94 97 ARG A N 1
ATOM 755 C CA . ARG A 1 97 ? -11.172 0.565 0.731 1.00 95.94 97 ARG A CA 1
ATOM 756 C C . ARG A 1 97 ? -12.399 1.102 1.465 1.00 95.94 97 ARG A C 1
ATOM 758 O O . ARG A 1 97 ? -13.388 1.408 0.805 1.00 95.94 97 ARG A O 1
ATOM 765 N N . TYR A 1 98 ? -12.322 1.272 2.784 1.00 95.50 98 TYR A N 1
ATOM 766 C CA . TYR A 1 98 ? -13.384 1.872 3.596 1.00 95.50 98 TYR A CA 1
ATOM 767 C C . TYR A 1 98 ? -13.822 3.235 3.033 1.00 95.50 98 TYR A C 1
ATOM 769 O O . TYR A 1 98 ? -14.992 3.439 2.714 1.00 95.50 98 TYR A O 1
ATOM 777 N N . TRP A 1 99 ? -12.869 4.137 2.785 1.00 94.06 99 TRP A N 1
ATOM 778 C CA . TRP A 1 99 ? -13.165 5.464 2.236 1.00 94.06 99 TRP A CA 1
ATOM 779 C C . TRP A 1 99 ? -13.610 5.458 0.770 1.00 94.06 99 TRP A C 1
ATOM 781 O O . TRP A 1 99 ? -14.311 6.375 0.346 1.00 94.06 99 TRP A O 1
ATOM 791 N N . ARG A 1 100 ? -13.194 4.467 -0.024 1.00 92.81 100 ARG A N 1
ATOM 792 C CA . ARG A 1 100 ? -13.680 4.277 -1.398 1.00 92.81 100 ARG A CA 1
ATOM 793 C C . ARG A 1 100 ? -15.147 3.860 -1.416 1.00 92.81 100 ARG A C 1
ATOM 795 O O . ARG A 1 100 ? -15.899 4.425 -2.196 1.00 92.81 100 ARG A O 1
ATOM 802 N N . LEU A 1 101 ? -15.535 2.914 -0.561 1.00 89.75 101 LEU A N 1
ATOM 803 C CA . LEU A 1 101 ? -16.912 2.422 -0.471 1.00 89.75 101 LEU A CA 1
ATOM 804 C C . LEU A 1 101 ? -17.863 3.469 0.109 1.00 89.75 101 LEU A C 1
ATOM 806 O O . LEU A 1 101 ? -18.994 3.557 -0.330 1.00 89.75 101 LEU A O 1
ATOM 810 N N . LYS A 1 102 ? -17.393 4.304 1.040 1.00 85.06 102 LYS A N 1
ATOM 811 C CA . LYS A 1 102 ? -18.197 5.384 1.632 1.00 85.06 102 LYS A CA 1
ATOM 812 C C . LYS A 1 102 ? -18.457 6.566 0.682 1.00 85.06 102 LYS A C 1
ATOM 814 O O . LYS A 1 102 ? -19.286 7.418 0.977 1.00 85.06 102 LYS A O 1
ATOM 819 N N . LYS A 1 103 ? -17.695 6.667 -0.413 1.00 74.62 103 LYS A N 1
ATOM 820 C CA . LYS A 1 103 ? -17.876 7.680 -1.468 1.00 74.62 103 LYS A CA 1
ATOM 821 C C . LYS A 1 103 ? -18.768 7.205 -2.619 1.00 74.62 103 LYS A C 1
ATOM 823 O O . LYS A 1 103 ? -19.123 8.043 -3.444 1.00 74.62 103 LYS A O 1
ATOM 828 N N . ALA A 1 104 ? -19.008 5.897 -2.718 1.00 57.97 104 ALA A N 1
ATOM 829 C CA . ALA A 1 104 ? -19.883 5.283 -3.712 1.00 57.97 104 ALA A CA 1
ATOM 830 C C . ALA A 1 104 ? -21.329 5.309 -3.210 1.00 57.97 104 ALA A C 1
ATOM 832 O O . ALA A 1 104 ? -22.221 5.459 -4.069 1.00 57.97 104 ALA A O 1
#

Foldseek 3Di:
DDDDPVLLVVLPDDPVLVVVQVVVCVVPNDDPVVSLVVLQVLLVVLVVLLVVLVVVLVVCVVPHDPVCNVVSVVVSVVVSVVSCVVDPNVSSVSSNSSVVVVVD

Sequence (104 aa):
MIVSESELLKSGFTDADLKKIKNNLESYGGTLDEAVVDLKNRFRMLLWTVSACTLVFIFLLSFSTKPYILGGGLSLLIGIVLVTFIQPPVLAWKSWRYWRLKKA